Protein AF-A0A8B0SGT8-F1 (afdb_monomer)

pLDDT: mean 82.58, std 19.68, range [41.31, 98.5]

Organism: NCBI:txid111770

Secondary structure (DSSP, 8-state):
-------HHHHHHHHTTSSS------STT--HHHHHHHHHHHHHHHHHHHIIIIIIHHHHHT-GGGGTS-HHHHHHHHHHHHHHHHHHHHHHHTT-HHHHHHHHHHHHHHHHH-

Radius of gyration: 24.86 Å; Cα contacts (8 Å, |Δi|>4): 111; chains: 1; bounding box: 71×37×54 Å

Sequence (114 aa):
MSNPLLTASQNAELAAIRNAGAIRTTDNGIDWRVIHALIPWFSAFVAWLWWAFFLLIPSVFGLHYAGMMPAMNNAAYTMMGLTLCLAATIAAQSQHGVRAIAFTFSVLLLAYWF

Foldseek 3Di:
DDDPPPCVVVVVVVVQPDPDPNPPDVCPPDDVVVVLLCLLVVLLVLLVVLLVPQQVVCLVVVPDCNVVDDNVVSVVLSVVSVVLSVQSVVCSVVSVNVRNNVSSVVSVVSSVVD

Solvent-accessible surface area (backbone atoms only — not comparable to full-atom values): 6160 Å² total; per-residue (Å²): 138,84,73,87,68,72,54,57,63,60,54,56,51,56,70,40,66,77,83,56,87,67,78,79,73,89,49,88,86,60,60,63,67,60,51,62,63,41,50,7,47,54,28,20,52,52,19,47,51,48,33,44,66,51,32,44,48,23,45,77,70,41,38,76,57,37,51,76,46,58,70,70,56,40,50,49,56,32,51,53,34,50,52,31,33,53,52,5,43,55,22,24,76,69,64,35,38,71,54,1,43,52,29,23,52,49,31,50,52,50,41,70,77,77

Structure (mmCIF, N/CA/C/O backbone):
data_AF-A0A8B0SGT8-F1
#
_entry.id   AF-A0A8B0SGT8-F1
#
loop_
_atom_site.group_PDB
_atom_site.id
_atom_site.type_symbol
_atom_site.label_atom_id
_atom_site.label_alt_id
_atom_site.label_comp_id
_atom_site.label_asym_id
_atom_site.label_entity_id
_atom_site.label_seq_id
_atom_site.pdbx_PDB_ins_code
_atom_site.Cartn_x
_atom_site.Cartn_y
_atom_site.Cartn_z
_atom_site.occupancy
_atom_site.B_iso_or_equiv
_atom_site.auth_seq_id
_atom_site.auth_comp_id
_atom_site.auth_asym_id
_atom_site.auth_atom_id
_atom_site.pdbx_PDB_model_num
ATOM 1 N N . MET A 1 1 ? -52.260 29.945 29.772 1.00 45.50 1 MET A N 1
ATOM 2 C CA . MET A 1 1 ? -52.431 29.020 28.632 1.00 45.50 1 MET A CA 1
ATOM 3 C C . MET A 1 1 ? -51.053 28.463 28.307 1.00 45.50 1 MET A C 1
ATOM 5 O O . MET A 1 1 ? -50.204 29.223 27.862 1.00 45.50 1 MET A O 1
ATOM 9 N N . SER A 1 2 ? -50.779 27.218 28.697 1.00 47.22 2 SER A N 1
ATOM 10 C CA . SER A 1 2 ? -49.467 26.567 28.582 1.00 47.22 2 SER A CA 1
ATOM 11 C C . SER A 1 2 ? -49.242 25.995 27.177 1.00 47.22 2 SER A C 1
ATOM 13 O O . SER A 1 2 ? -50.165 25.527 26.518 1.00 47.22 2 SER A O 1
ATOM 15 N N . ASN A 1 3 ? -47.993 26.097 26.731 1.00 42.69 3 ASN A N 1
ATOM 16 C CA . ASN A 1 3 ? -47.484 25.848 25.384 1.00 42.69 3 ASN A CA 1
ATOM 17 C C . ASN A 1 3 ? -47.595 24.349 24.986 1.00 42.69 3 ASN A C 1
ATOM 19 O O . ASN A 1 3 ? -47.166 23.507 25.774 1.00 42.69 3 ASN A O 1
ATOM 23 N N . PRO A 1 4 ? -48.089 23.981 23.786 1.00 49.38 4 PRO A N 1
ATOM 24 C CA . PRO A 1 4 ? -48.230 22.591 23.323 1.00 49.38 4 PRO A CA 1
ATOM 25 C C . PRO A 1 4 ? -46.912 21.937 22.859 1.00 49.38 4 PRO A C 1
ATOM 27 O O . PRO A 1 4 ? -46.931 21.003 22.071 1.00 49.38 4 PRO A O 1
ATOM 30 N N . LEU A 1 5 ? -45.761 22.389 23.357 1.00 48.16 5 LEU A N 1
ATOM 31 C CA . LEU A 1 5 ? -44.537 21.586 23.397 1.00 48.16 5 LEU A CA 1
ATOM 32 C C . LEU A 1 5 ? -44.658 20.712 24.653 1.00 48.16 5 LEU A C 1
ATOM 34 O O . LEU A 1 5 ? -44.061 21.051 25.670 1.00 48.16 5 LEU A O 1
ATOM 38 N N . LEU A 1 6 ? -45.487 19.657 24.721 1.00 47.22 6 LEU A N 1
ATOM 39 C CA . LEU A 1 6 ? -45.177 18.340 24.137 1.00 47.22 6 LEU A CA 1
ATOM 40 C C . LEU A 1 6 ? -43.654 18.169 23.941 1.00 47.22 6 LEU A C 1
ATOM 42 O O . LEU A 1 6 ? -43.200 17.799 22.868 1.00 47.22 6 LEU A O 1
ATOM 46 N N . THR A 1 7 ? -42.768 18.432 24.911 1.00 41.31 7 THR A N 1
ATOM 47 C CA . THR A 1 7 ? -42.558 17.668 26.171 1.00 41.31 7 THR A CA 1
ATOM 48 C C . THR A 1 7 ? -42.653 16.146 26.055 1.00 41.31 7 THR A C 1
ATOM 50 O O . THR A 1 7 ? -42.319 15.446 27.004 1.00 41.31 7 THR A O 1
ATOM 53 N N . ALA A 1 8 ? -42.991 15.592 24.888 1.00 48.78 8 ALA A N 1
ATOM 54 C CA . ALA A 1 8 ? -42.681 14.209 24.577 1.00 48.78 8 ALA A CA 1
ATOM 55 C C . ALA A 1 8 ? -41.156 13.995 24.557 1.00 48.78 8 ALA A C 1
ATOM 57 O O . ALA A 1 8 ? -40.712 12.908 24.903 1.00 48.78 8 ALA A O 1
ATOM 58 N N . SER A 1 9 ? -40.337 15.019 24.263 1.00 47.28 9 SER A N 1
ATOM 59 C CA . SER A 1 9 ? -38.874 14.878 24.366 1.00 47.28 9 SER A CA 1
ATOM 60 C C . SER A 1 9 ? -38.395 14.764 25.819 1.00 47.28 9 SER A C 1
ATOM 62 O O . SER A 1 9 ? -37.560 13.912 26.103 1.00 47.28 9 SER A O 1
ATOM 64 N N . GLN A 1 10 ? -38.973 15.533 26.751 1.00 48.31 10 GLN A N 1
ATOM 65 C CA . GLN A 1 10 ? -38.632 15.452 28.179 1.00 48.31 10 GLN A CA 1
ATOM 66 C C . GLN A 1 10 ? -39.153 14.155 28.820 1.00 48.31 10 GLN A C 1
ATOM 68 O O . GLN A 1 10 ? -38.481 13.573 29.666 1.00 48.31 10 GLN A O 1
ATOM 73 N N . ASN A 1 11 ? -40.308 13.644 28.379 1.00 47.22 11 ASN A N 1
ATOM 74 C CA . ASN A 1 11 ? -40.866 12.387 28.894 1.00 47.22 11 ASN A CA 1
ATOM 75 C C . ASN A 1 11 ? -40.234 11.133 28.254 1.00 47.22 11 ASN A C 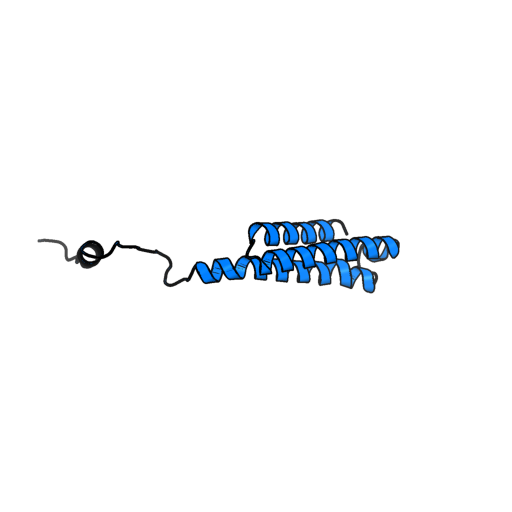1
ATOM 77 O O . ASN A 1 11 ? -40.122 10.107 28.925 1.00 47.22 11 ASN A O 1
ATOM 81 N N . ALA A 1 12 ? -39.749 11.209 27.007 1.00 48.47 12 ALA A N 1
ATOM 82 C CA . ALA A 1 12 ? -38.896 10.175 26.410 1.00 48.47 12 ALA A CA 1
ATOM 83 C C . ALA A 1 12 ? -37.482 10.171 27.025 1.00 48.47 12 ALA A C 1
ATOM 85 O O . ALA A 1 12 ? -36.868 9.115 27.167 1.00 48.47 12 ALA A O 1
ATOM 86 N N . GLU A 1 13 ? -36.979 11.334 27.454 1.00 47.75 13 GLU A N 1
ATOM 87 C CA . GLU A 1 13 ? -35.780 11.447 28.294 1.00 47.75 13 GLU A CA 1
ATOM 88 C C . GLU A 1 13 ? -35.961 10.809 29.669 1.00 47.75 13 GLU A C 1
ATOM 90 O O . GLU A 1 13 ? -35.066 10.113 30.145 1.00 47.75 13 GLU A O 1
ATOM 95 N N . LEU A 1 14 ? -37.129 10.979 30.288 1.00 45.75 14 LEU A N 1
ATOM 96 C CA . LEU A 1 14 ? -37.384 10.446 31.624 1.00 45.75 14 LEU A CA 1
ATOM 97 C C . LEU A 1 14 ? -37.467 8.908 31.651 1.00 45.75 14 LEU A C 1
ATOM 99 O O . LEU A 1 14 ? -37.073 8.289 32.641 1.00 45.75 14 LEU A O 1
ATOM 103 N N . ALA A 1 15 ? -37.910 8.276 30.558 1.00 45.38 15 ALA A N 1
ATOM 104 C CA . ALA A 1 15 ? -37.901 6.818 30.413 1.00 45.38 15 ALA A CA 1
ATOM 105 C C . ALA A 1 15 ? -36.491 6.238 30.178 1.00 45.38 15 ALA A C 1
ATOM 107 O O . ALA A 1 15 ? -36.264 5.058 30.442 1.00 45.38 15 ALA A O 1
ATOM 108 N N . ALA A 1 16 ? -35.529 7.063 29.747 1.00 47.34 16 ALA A N 1
ATOM 109 C CA . ALA A 1 16 ? -34.149 6.647 29.503 1.00 47.34 16 ALA A CA 1
ATOM 110 C C . ALA A 1 16 ? -33.298 6.547 30.787 1.00 47.34 16 ALA A C 1
ATOM 112 O O . ALA A 1 16 ? -32.228 5.952 30.759 1.00 47.34 16 ALA A O 1
ATOM 113 N N . ILE A 1 17 ? -33.745 7.102 31.921 1.00 52.75 17 ILE A N 1
ATOM 114 C CA . ILE A 1 17 ? -32.889 7.264 33.114 1.00 52.75 17 ILE A CA 1
ATOM 115 C C . ILE A 1 17 ? -33.197 6.243 34.224 1.00 52.75 17 ILE A C 1
ATOM 117 O O . ILE A 1 17 ? -32.348 5.993 35.077 1.00 52.75 17 ILE A O 1
ATOM 121 N N . ARG A 1 18 ? -34.380 5.613 34.247 1.00 47.50 18 ARG A N 1
ATOM 122 C CA . ARG A 1 18 ? -34.852 4.957 35.481 1.00 47.50 18 ARG A CA 1
ATOM 123 C C . ARG A 1 18 ? -34.453 3.498 35.725 1.00 47.50 18 ARG A C 1
ATOM 125 O O . ARG A 1 18 ? -34.691 3.077 36.847 1.00 47.50 18 ARG A O 1
ATOM 132 N N . ASN A 1 19 ? -33.865 2.735 34.787 1.00 52.41 19 ASN A N 1
ATOM 133 C CA . ASN A 1 19 ? -33.480 1.328 35.077 1.00 52.41 19 ASN A CA 1
ATOM 134 C C . ASN A 1 19 ? -32.374 0.661 34.228 1.00 52.41 19 ASN A C 1
ATOM 136 O O . ASN A 1 19 ? -32.067 -0.506 34.451 1.00 52.41 19 ASN A O 1
ATOM 140 N N . ALA A 1 20 ? -31.731 1.348 33.291 1.00 47.56 20 ALA A N 1
ATOM 141 C CA . ALA A 1 20 ? -30.525 0.838 32.639 1.00 47.56 20 ALA A CA 1
ATOM 142 C C . ALA A 1 20 ? -29.766 2.045 32.112 1.00 47.56 20 ALA A C 1
ATOM 144 O O . ALA A 1 20 ? -30.380 2.894 31.473 1.00 47.56 20 ALA A O 1
ATOM 145 N N . GLY A 1 21 ? -28.477 2.156 32.440 1.00 44.53 21 GLY A N 1
ATOM 146 C CA . GLY A 1 21 ? -27.650 3.309 32.093 1.00 44.53 21 GLY A CA 1
ATOM 147 C C . GLY A 1 21 ? -27.914 3.768 30.662 1.00 44.53 21 GLY A C 1
ATOM 148 O O . GLY A 1 21 ? -27.697 3.011 29.718 1.00 44.53 21 GLY A O 1
ATOM 149 N N . ALA A 1 22 ? -28.432 4.989 30.524 1.00 46.81 22 ALA A N 1
ATOM 150 C CA . ALA A 1 22 ? -28.682 5.627 29.245 1.00 46.81 22 ALA A CA 1
ATOM 151 C C . ALA A 1 22 ? -27.355 5.801 28.499 1.00 46.81 22 ALA A C 1
ATOM 153 O O . ALA A 1 22 ? -26.687 6.827 28.604 1.00 46.81 22 ALA A O 1
ATOM 154 N N . ILE A 1 23 ? -26.982 4.795 27.714 1.00 53.91 23 ILE A N 1
ATOM 155 C CA . ILE A 1 23 ? -25.976 4.939 26.674 1.00 53.91 23 ILE A CA 1
ATOM 156 C C . ILE A 1 23 ? -26.708 5.543 25.475 1.00 53.91 23 ILE A C 1
ATOM 158 O O . ILE A 1 23 ? -27.185 4.844 24.584 1.00 53.91 23 ILE A O 1
ATOM 162 N N . ARG A 1 24 ? -26.856 6.869 25.477 1.00 52.88 24 ARG A N 1
ATOM 163 C CA . ARG A 1 24 ? -27.205 7.610 24.264 1.00 52.88 24 ARG A CA 1
ATOM 164 C C . ARG A 1 24 ? -25.960 7.668 23.394 1.00 52.88 24 ARG A C 1
ATOM 166 O O . ARG A 1 24 ? -25.159 8.583 23.546 1.00 52.88 24 ARG A O 1
ATOM 173 N N . THR A 1 25 ? -25.781 6.697 22.507 1.00 56.91 25 THR A N 1
ATOM 174 C CA . THR A 1 25 ? -24.863 6.906 21.388 1.00 56.91 25 THR A CA 1
ATOM 175 C C . THR A 1 25 ? -25.635 7.697 20.335 1.00 56.91 25 THR A C 1
ATOM 177 O O . THR A 1 25 ? -26.714 7.310 19.891 1.00 56.91 25 THR A O 1
ATOM 180 N N . THR A 1 26 ? -25.143 8.881 19.994 1.00 59.22 26 THR A N 1
ATOM 181 C CA . THR A 1 26 ? -25.706 9.777 18.972 1.00 59.22 26 THR A CA 1
ATOM 182 C C . THR A 1 26 ? -25.442 9.265 17.551 1.00 59.22 26 THR A C 1
ATOM 184 O O . THR A 1 26 ? -25.442 10.038 16.599 1.00 59.22 26 THR A O 1
ATOM 187 N N . ASP A 1 27 ? -25.182 7.969 17.387 1.00 58.41 27 ASP A N 1
ATOM 188 C CA . ASP A 1 27 ? -24.508 7.434 16.208 1.00 58.41 27 ASP A CA 1
ATOM 189 C C . ASP A 1 27 ? -25.468 7.111 15.056 1.00 58.41 27 ASP A C 1
ATOM 191 O O . ASP A 1 27 ? -25.063 6.453 14.113 1.00 58.41 27 ASP A O 1
ATOM 195 N N . ASN A 1 28 ? -26.740 7.528 15.089 1.00 69.12 28 ASN A N 1
ATOM 196 C CA . ASN A 1 28 ? -27.729 7.244 14.029 1.00 69.12 28 ASN A CA 1
ATOM 197 C C . ASN A 1 28 ? -27.800 5.755 13.595 1.00 69.12 28 ASN A C 1
ATOM 199 O O . ASN A 1 28 ? -28.148 5.455 12.455 1.00 69.12 28 ASN A O 1
ATOM 203 N N . GLY A 1 29 ? -27.466 4.811 14.486 1.00 76.69 29 GLY A N 1
ATOM 204 C CA . GLY A 1 29 ? -27.390 3.377 14.163 1.00 76.69 29 GLY A CA 1
ATOM 205 C C . GLY A 1 29 ? -26.089 2.926 13.481 1.00 76.69 29 GLY A C 1
ATOM 206 O O . GLY A 1 29 ? -26.009 1.787 13.026 1.00 76.69 29 GLY A O 1
ATOM 207 N N . ILE A 1 30 ? -25.071 3.785 13.409 1.00 80.81 30 ILE A N 1
ATOM 208 C CA . ILE A 1 30 ? -23.731 3.459 12.916 1.00 80.81 30 ILE A CA 1
ATOM 209 C C . ILE A 1 30 ? -23.009 2.588 13.946 1.00 80.81 30 ILE A C 1
ATOM 211 O O . ILE A 1 30 ? -22.803 2.986 15.093 1.00 80.81 30 ILE A O 1
ATOM 215 N N . ASP A 1 31 ? -22.566 1.409 13.513 1.00 87.06 31 ASP A N 1
ATOM 216 C CA . ASP A 1 31 ? -21.706 0.550 14.320 1.00 87.06 31 ASP A CA 1
ATOM 217 C C . ASP A 1 31 ? -20.236 0.977 14.183 1.00 87.06 31 ASP A C 1
ATOM 219 O O . ASP A 1 31 ? -19.524 0.610 13.241 1.00 87.06 31 ASP A O 1
ATOM 223 N N . TRP A 1 32 ? -19.758 1.751 15.157 1.00 84.06 32 TRP A N 1
ATOM 224 C CA . TRP A 1 32 ? -18.365 2.197 15.210 1.00 84.06 32 TRP A CA 1
ATOM 225 C C . TRP A 1 32 ? -17.350 1.057 15.294 1.00 84.06 32 TRP A C 1
ATOM 227 O O . TRP A 1 32 ? -16.204 1.250 14.884 1.00 84.06 32 TRP A O 1
ATOM 237 N N . ARG A 1 33 ? -17.736 -0.136 15.770 1.00 89.19 33 ARG A N 1
ATOM 238 C CA . ARG A 1 33 ? -16.835 -1.298 15.808 1.00 89.19 33 ARG A CA 1
ATOM 239 C C . ARG A 1 33 ? -16.516 -1.775 14.401 1.00 89.19 33 ARG A C 1
ATOM 241 O O . ARG A 1 33 ? -15.362 -2.082 14.111 1.00 89.19 33 ARG A O 1
ATOM 248 N N . VAL A 1 34 ? -17.519 -1.777 13.523 1.00 89.25 34 VAL A N 1
ATOM 249 C CA . VAL A 1 34 ? -17.346 -2.119 12.108 1.00 89.25 34 VAL A CA 1
ATOM 250 C C . VAL A 1 34 ? -16.433 -1.100 11.433 1.00 89.25 34 VAL A C 1
ATOM 252 O O . VAL A 1 34 ? -15.479 -1.486 10.764 1.00 89.25 34 VAL A O 1
ATOM 255 N N . ILE A 1 35 ? -16.654 0.198 11.662 1.00 88.62 35 I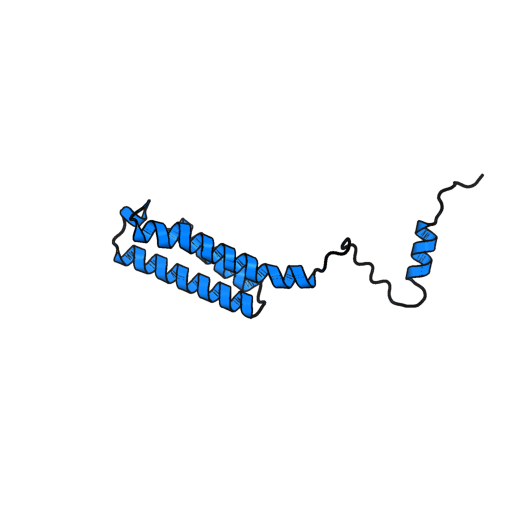LE A N 1
ATOM 256 C CA . ILE A 1 35 ? -15.800 1.248 11.087 1.00 88.62 35 ILE A CA 1
ATOM 257 C C . ILE A 1 35 ? -14.350 1.094 11.558 1.00 88.62 35 ILE A C 1
ATOM 259 O O . ILE A 1 35 ? -13.435 1.086 10.734 1.00 88.62 35 ILE A O 1
ATOM 263 N N . HIS A 1 36 ? -14.132 0.913 12.862 1.00 89.94 36 HIS A N 1
ATOM 264 C CA . HIS A 1 36 ? -12.794 0.692 13.412 1.00 89.94 36 HIS A CA 1
ATOM 265 C C . HIS A 1 36 ? -12.104 -0.530 12.802 1.00 89.94 36 HIS A C 1
ATOM 267 O O . HIS A 1 36 ? -10.898 -0.483 12.563 1.00 89.94 36 HIS A O 1
ATOM 273 N N . ALA A 1 37 ? -12.857 -1.593 12.513 1.00 91.88 37 ALA A N 1
ATOM 274 C CA . ALA A 1 37 ? -12.311 -2.793 11.896 1.00 91.88 37 ALA A CA 1
ATOM 275 C C . ALA A 1 37 ? -11.963 -2.613 10.410 1.00 91.88 37 ALA A C 1
ATOM 277 O O . ALA A 1 37 ? -11.036 -3.253 9.907 1.00 91.88 37 ALA A O 1
ATOM 278 N N . LEU A 1 38 ? -12.678 -1.728 9.710 1.00 95.38 38 LEU A N 1
ATOM 279 C CA . LEU A 1 38 ? -12.488 -1.462 8.284 1.00 95.38 38 LEU A CA 1
ATOM 280 C C . LEU A 1 38 ? -11.358 -0.470 7.994 1.00 95.38 38 LEU A C 1
ATOM 282 O O . LEU A 1 38 ? -10.689 -0.617 6.973 1.00 95.38 38 LEU A O 1
ATOM 286 N N . ILE A 1 39 ? -11.105 0.506 8.873 1.00 94.56 39 ILE A N 1
ATOM 287 C CA . ILE A 1 39 ? -10.059 1.529 8.672 1.00 94.56 39 ILE A CA 1
ATOM 288 C C . ILE A 1 39 ? -8.684 0.919 8.321 1.00 94.56 39 ILE A C 1
ATOM 290 O O . ILE A 1 39 ? -8.092 1.347 7.325 1.00 94.56 39 ILE A O 1
ATOM 294 N N . PRO A 1 40 ? -8.156 -0.081 9.060 1.00 96.06 40 PRO A N 1
ATOM 295 C CA . PRO A 1 40 ? -6.857 -0.669 8.744 1.00 96.06 40 PRO A CA 1
ATOM 296 C C . PRO A 1 40 ? -6.824 -1.324 7.355 1.00 96.06 40 PRO A C 1
ATOM 298 O O . PRO A 1 40 ? -5.849 -1.171 6.621 1.00 96.06 40 PRO A O 1
ATOM 301 N N . TRP A 1 41 ? -7.901 -2.019 6.976 1.00 97.75 41 TRP A N 1
ATOM 302 C CA . TRP A 1 41 ? -8.013 -2.697 5.683 1.00 97.75 41 TRP A CA 1
ATOM 303 C C . TRP A 1 41 ? -8.153 -1.723 4.522 1.00 97.75 41 TRP A C 1
ATOM 305 O O . TRP A 1 41 ? -7.489 -1.894 3.503 1.00 97.75 41 TRP A O 1
ATOM 315 N N . PHE A 1 42 ? -8.960 -0.675 4.690 1.00 97.44 42 PHE A N 1
ATOM 316 C CA . PHE A 1 42 ? -9.066 0.396 3.707 1.00 97.44 42 PHE A CA 1
ATOM 317 C C . PHE A 1 42 ? -7.706 1.064 3.480 1.00 97.44 42 PHE A C 1
ATOM 319 O O . PHE A 1 42 ? -7.292 1.258 2.341 1.00 97.44 42 PHE A O 1
ATOM 326 N N . SER A 1 43 ? -6.966 1.332 4.557 1.00 96.44 43 SER A N 1
ATOM 327 C CA . SER A 1 43 ? -5.613 1.878 4.468 1.00 96.44 43 SER A CA 1
ATOM 328 C C . SER A 1 43 ? -4.669 0.953 3.691 1.00 96.44 43 SER A C 1
ATOM 330 O O . SER A 1 43 ? -4.003 1.401 2.762 1.00 96.44 43 SER A O 1
ATOM 332 N N . ALA A 1 44 ? -4.641 -0.344 4.016 1.00 97.56 44 ALA A N 1
ATOM 333 C CA . ALA A 1 44 ? -3.803 -1.312 3.308 1.00 97.56 44 ALA A CA 1
ATOM 334 C C . ALA A 1 44 ? -4.170 -1.411 1.818 1.00 97.56 44 ALA A C 1
ATOM 336 O O . ALA A 1 44 ? -3.284 -1.431 0.968 1.00 97.56 44 ALA A O 1
ATOM 337 N N . PHE A 1 45 ? -5.464 -1.413 1.489 1.00 98.25 45 PHE A N 1
ATOM 338 C CA . PHE A 1 45 ? -5.938 -1.381 0.106 1.00 98.25 45 PHE A CA 1
ATOM 339 C C . PHE A 1 45 ? -5.417 -0.151 -0.648 1.00 98.25 45 PHE A C 1
ATOM 341 O O . PHE A 1 45 ? -4.877 -0.279 -1.746 1.00 98.25 45 PHE A O 1
ATOM 348 N N . VAL A 1 46 ? -5.504 1.031 -0.035 1.00 97.88 46 VAL A N 1
ATOM 349 C CA . VAL A 1 46 ? -4.966 2.272 -0.603 1.00 97.88 46 VAL A CA 1
ATOM 350 C C . VAL A 1 46 ? -3.448 2.178 -0.805 1.00 97.88 46 VAL A C 1
ATOM 352 O O . VAL A 1 46 ? -2.959 2.586 -1.855 1.00 97.88 46 VAL A O 1
ATOM 355 N N . ALA A 1 47 ? -2.698 1.584 0.131 1.00 98.06 47 ALA A N 1
ATOM 356 C CA . ALA A 1 47 ? -1.257 1.360 -0.026 1.00 98.06 47 ALA A CA 1
ATOM 357 C C . ALA A 1 47 ? -0.933 0.514 -1.270 1.00 98.06 47 ALA A C 1
ATOM 359 O O . ALA A 1 47 ? -0.069 0.887 -2.062 1.00 98.06 47 ALA A O 1
ATOM 360 N N . TRP A 1 48 ? -1.672 -0.579 -1.482 1.00 98.50 48 TRP A N 1
ATOM 361 C CA . TRP A 1 48 ? -1.516 -1.429 -2.664 1.00 98.50 48 TRP A CA 1
ATOM 362 C C . TRP A 1 48 ? -1.831 -0.694 -3.968 1.00 98.50 48 TRP A C 1
ATOM 364 O O . TRP A 1 48 ? -1.106 -0.873 -4.948 1.00 98.50 48 TRP A O 1
ATOM 374 N N . LEU A 1 49 ? -2.863 0.157 -3.985 1.00 98.06 49 LEU A N 1
ATOM 375 C CA . LEU A 1 49 ? -3.162 0.996 -5.147 1.00 98.06 49 LEU A CA 1
ATOM 376 C C . LEU A 1 49 ? -2.006 1.951 -5.460 1.00 98.06 49 LEU A C 1
ATOM 378 O O . LEU A 1 49 ? -1.554 1.996 -6.603 1.00 98.06 49 LEU A O 1
ATOM 382 N N . TRP A 1 50 ? -1.486 2.672 -4.460 1.00 97.00 50 TRP A N 1
ATOM 383 C CA . TRP A 1 50 ? -0.358 3.586 -4.665 1.00 97.00 50 TRP A CA 1
ATOM 384 C C . TRP A 1 50 ? 0.876 2.855 -5.190 1.00 97.00 50 TRP A C 1
ATOM 386 O O . TRP A 1 50 ? 1.479 3.287 -6.171 1.00 97.00 50 TRP A O 1
ATOM 396 N N . TRP A 1 51 ? 1.223 1.716 -4.591 1.00 97.50 51 TRP A N 1
ATOM 397 C CA . TRP A 1 51 ? 2.354 0.919 -5.050 1.00 97.50 51 TRP A CA 1
ATOM 398 C C . TRP A 1 51 ? 2.180 0.436 -6.491 1.00 97.50 51 TRP A C 1
ATOM 400 O O . TRP A 1 51 ? 3.091 0.590 -7.302 1.00 97.50 51 TRP A O 1
ATOM 410 N N . ALA A 1 52 ? 1.011 -0.107 -6.837 1.00 96.94 52 ALA A N 1
ATOM 411 C CA . ALA A 1 52 ? 0.771 -0.624 -8.177 1.00 96.94 52 ALA A CA 1
ATOM 412 C C . ALA A 1 52 ? 0.863 0.486 -9.235 1.00 96.94 52 ALA A C 1
ATOM 414 O O . ALA A 1 52 ? 1.586 0.340 -10.220 1.00 96.94 52 ALA A O 1
ATOM 415 N N . PHE A 1 53 ? 0.162 1.603 -9.020 1.00 95.31 53 PHE A N 1
ATOM 416 C CA . PHE A 1 53 ? 0.029 2.657 -10.026 1.00 95.31 53 PHE A CA 1
ATOM 417 C C . PHE A 1 53 ? 1.238 3.581 -10.137 1.00 95.31 53 PHE A C 1
ATOM 419 O O . PHE A 1 53 ? 1.500 4.076 -11.231 1.00 95.31 53 PHE A O 1
ATOM 426 N N . PHE A 1 54 ? 1.975 3.802 -9.048 1.00 93.81 54 PHE A N 1
ATOM 427 C CA . PHE A 1 54 ? 3.050 4.796 -9.029 1.00 93.81 54 PHE A CA 1
ATOM 428 C C . PHE A 1 54 ? 4.445 4.196 -8.900 1.00 93.81 54 PHE A C 1
ATOM 430 O O . PHE A 1 54 ? 5.397 4.851 -9.295 1.00 93.81 54 PHE A O 1
ATOM 437 N N . LEU A 1 55 ? 4.587 2.953 -8.429 1.00 93.81 55 LEU A N 1
ATOM 438 C CA . LEU A 1 55 ? 5.893 2.292 -8.342 1.00 93.81 55 LEU A CA 1
ATOM 439 C C . LEU A 1 55 ? 6.012 1.164 -9.371 1.00 93.81 55 LEU A C 1
ATOM 441 O O . LEU A 1 55 ? 6.865 1.228 -10.256 1.00 93.81 55 LEU A O 1
ATOM 445 N N . LEU A 1 56 ? 5.135 0.157 -9.310 1.00 95.38 56 LEU A N 1
ATOM 446 C CA . LEU A 1 56 ? 5.254 -1.043 -10.141 1.00 95.38 56 LEU A CA 1
ATOM 447 C C . LEU A 1 56 ? 5.043 -0.746 -11.630 1.00 95.38 56 LEU A C 1
ATOM 449 O O . LEU A 1 56 ? 5.921 -1.031 -12.441 1.00 95.38 56 LEU A O 1
ATOM 453 N N . ILE A 1 57 ? 3.878 -0.204 -11.999 1.00 94.81 57 ILE A N 1
ATOM 454 C CA . ILE A 1 57 ? 3.522 0.034 -13.403 1.00 94.81 57 ILE A CA 1
ATOM 455 C C . ILE A 1 57 ? 4.544 0.976 -14.064 1.00 94.81 57 ILE A C 1
ATOM 457 O O . ILE A 1 57 ? 5.088 0.603 -15.106 1.00 94.81 57 ILE A O 1
ATOM 461 N N . PRO A 1 58 ? 4.909 2.134 -13.477 1.00 93.69 58 PRO A N 1
ATOM 462 C CA . PRO A 1 58 ? 5.915 2.996 -14.086 1.00 93.69 58 PRO A CA 1
ATOM 463 C C . PRO A 1 58 ? 7.283 2.325 -14.224 1.00 93.69 58 PRO A C 1
ATOM 465 O O . PRO A 1 58 ? 7.911 2.475 -15.268 1.00 93.69 58 PRO A O 1
ATOM 468 N N . SER A 1 59 ? 7.707 1.522 -13.242 1.00 93.56 59 SER A N 1
ATOM 469 C CA . SER A 1 59 ? 8.975 0.779 -13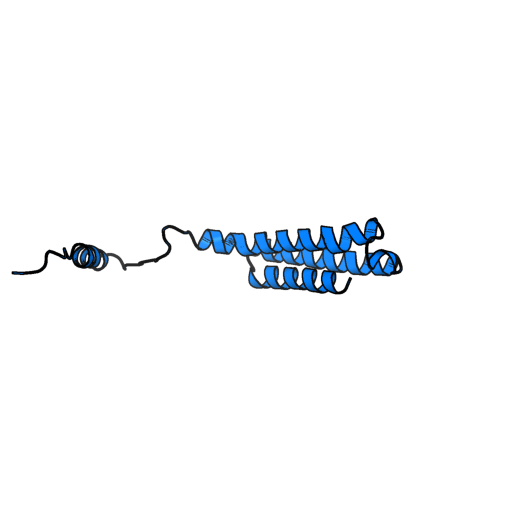.306 1.00 93.56 59 SER A CA 1
ATOM 470 C C . SER A 1 59 ? 9.012 -0.259 -14.423 1.00 93.56 59 SER A C 1
ATOM 472 O O . SER A 1 59 ? 10.027 -0.386 -15.103 1.00 93.56 59 SER A O 1
ATOM 474 N N . VAL A 1 60 ? 7.923 -1.009 -14.614 1.00 92.75 60 VAL A N 1
ATOM 475 C CA . VAL A 1 60 ? 7.848 -2.088 -15.613 1.00 92.75 60 VAL A CA 1
ATOM 476 C C . VAL A 1 60 ? 7.763 -1.531 -17.031 1.00 92.75 60 VAL A C 1
ATOM 478 O O . VAL A 1 60 ? 8.389 -2.068 -17.941 1.00 92.75 60 VAL A O 1
ATOM 481 N N . PHE A 1 61 ? 7.002 -0.453 -17.221 1.00 92.50 61 PHE A N 1
ATOM 482 C CA . PHE A 1 61 ? 6.751 0.127 -18.542 1.00 92.50 61 PHE A CA 1
ATOM 483 C C . PHE A 1 61 ? 7.649 1.328 -18.870 1.00 92.50 61 PHE A C 1
ATOM 485 O O . PHE A 1 61 ? 7.501 1.918 -19.938 1.00 92.50 61 PHE A O 1
ATOM 492 N N . GLY A 1 62 ? 8.570 1.702 -17.976 1.00 87.44 62 GLY A N 1
ATOM 493 C CA . GLY A 1 62 ? 9.469 2.843 -18.168 1.00 87.44 62 GLY A CA 1
ATOM 494 C C . GLY A 1 62 ? 8.736 4.184 -18.268 1.00 87.44 62 GLY A C 1
ATOM 495 O O . GLY A 1 62 ? 9.129 5.042 -19.055 1.00 87.44 62 GLY A O 1
ATOM 496 N N . LEU A 1 63 ? 7.649 4.363 -17.513 1.00 87.75 63 LEU A N 1
ATOM 497 C CA . LEU A 1 63 ? 6.851 5.595 -17.529 1.00 87.75 63 LEU A CA 1
ATOM 498 C C . LEU A 1 63 ? 7.431 6.635 -16.556 1.00 87.75 63 LEU A C 1
ATOM 500 O O . LEU A 1 63 ? 7.989 6.279 -15.522 1.00 87.75 63 LEU A O 1
ATOM 504 N N . HIS A 1 64 ? 7.223 7.925 -16.836 1.00 81.19 64 HIS A N 1
ATOM 505 C CA . HIS A 1 64 ? 7.642 9.044 -15.970 1.00 81.19 64 HIS A CA 1
ATOM 506 C C . HIS A 1 64 ? 9.145 9.011 -15.607 1.00 81.19 64 HIS A C 1
ATOM 508 O O . HIS A 1 64 ? 9.986 8.722 -16.461 1.00 81.19 64 HIS A O 1
ATOM 514 N N . TYR A 1 65 ? 9.493 9.344 -14.359 1.00 73.44 65 TYR A N 1
ATOM 515 C CA . TYR A 1 65 ? 10.861 9.359 -13.838 1.00 73.44 65 TYR A CA 1
ATOM 516 C C . TYR A 1 65 ? 11.519 7.976 -13.847 1.00 73.44 65 TYR A C 1
ATOM 518 O O . TYR A 1 65 ? 12.731 7.887 -14.047 1.00 73.44 65 TYR A O 1
ATOM 526 N N . ALA A 1 66 ? 10.735 6.897 -13.759 1.00 74.56 66 ALA A N 1
ATOM 527 C CA . ALA A 1 66 ? 11.252 5.536 -13.856 1.00 74.56 66 ALA A CA 1
ATOM 528 C C . ALA A 1 66 ? 11.950 5.273 -15.203 1.00 74.56 66 ALA A C 1
ATOM 530 O O . ALA A 1 66 ? 12.932 4.539 -15.255 1.00 74.56 66 ALA A O 1
ATOM 531 N N . GLY A 1 67 ? 11.515 5.914 -16.294 1.00 78.25 67 GLY A N 1
ATOM 532 C CA . GLY A 1 67 ? 12.194 5.820 -17.592 1.00 78.25 67 GLY A CA 1
ATOM 533 C C . GLY A 1 67 ? 13.571 6.502 -17.637 1.00 78.25 67 GLY A C 1
ATOM 534 O O . GLY A 1 67 ? 14.366 6.211 -18.527 1.00 78.25 67 GLY A O 1
ATOM 535 N N . MET A 1 68 ? 13.866 7.399 -16.688 1.00 86.75 68 MET A N 1
ATOM 536 C CA . MET A 1 68 ? 15.124 8.157 -16.613 1.00 86.75 68 MET A CA 1
ATOM 537 C C . MET A 1 68 ? 16.137 7.538 -15.642 1.00 86.75 68 MET A C 1
ATOM 539 O O . MET A 1 68 ? 17.322 7.870 -15.693 1.00 86.75 68 MET A O 1
ATOM 543 N N . MET A 1 69 ? 15.687 6.661 -14.743 1.00 87.50 69 MET A N 1
ATOM 544 C CA . MET A 1 69 ? 16.536 6.024 -13.741 1.00 87.50 69 MET A CA 1
ATOM 545 C C . MET A 1 69 ? 17.055 4.656 -14.213 1.00 87.50 69 MET A C 1
ATOM 547 O O . MET A 1 69 ? 16.391 3.961 -14.986 1.00 87.50 69 MET A O 1
ATOM 551 N N . PRO A 1 70 ? 18.224 4.204 -13.721 1.00 91.94 70 PRO A N 1
ATOM 552 C CA . PRO A 1 70 ? 18.687 2.844 -13.963 1.00 91.94 70 PRO A CA 1
ATOM 553 C C . PRO A 1 70 ? 17.678 1.809 -13.451 1.00 91.94 70 PRO A C 1
ATOM 555 O O . PRO A 1 70 ? 17.141 1.952 -12.352 1.00 91.94 70 PRO A O 1
ATOM 558 N N . ALA A 1 71 ? 17.501 0.710 -14.189 1.00 89.62 71 ALA A N 1
ATOM 559 C CA . ALA A 1 71 ? 16.546 -0.349 -13.841 1.00 89.62 71 ALA A CA 1
ATOM 560 C C . ALA A 1 71 ? 16.737 -0.902 -12.414 1.00 89.62 71 ALA A C 1
ATOM 562 O O . ALA A 1 71 ? 15.767 -1.222 -11.730 1.00 89.62 71 ALA A O 1
ATOM 563 N N . MET A 1 72 ? 17.983 -0.965 -11.934 1.00 92.06 72 MET A N 1
ATOM 564 C CA . MET A 1 72 ? 18.296 -1.401 -10.570 1.00 92.06 72 MET A CA 1
ATOM 565 C C . MET A 1 72 ? 17.760 -0.435 -9.501 1.00 92.06 72 MET A C 1
ATOM 567 O O . MET A 1 72 ? 17.330 -0.881 -8.440 1.00 92.06 72 MET A O 1
ATOM 571 N N . ASN A 1 73 ? 17.731 0.870 -9.789 1.00 91.81 73 ASN A N 1
ATOM 572 C CA . ASN A 1 73 ? 17.151 1.862 -8.889 1.00 91.81 73 ASN A CA 1
ATOM 573 C C . ASN A 1 73 ? 15.625 1.694 -8.830 1.00 91.81 73 ASN A C 1
ATOM 575 O O . ASN A 1 73 ? 15.062 1.573 -7.747 1.00 91.81 73 ASN A O 1
ATOM 579 N N . ASN A 1 74 ? 14.967 1.552 -9.987 1.00 93.00 74 ASN A N 1
ATOM 580 C CA . ASN A 1 74 ? 13.522 1.288 -10.059 1.00 93.00 74 ASN A CA 1
ATOM 581 C C . ASN A 1 74 ? 13.117 0.025 -9.299 1.00 93.00 74 ASN A C 1
ATOM 583 O O . ASN A 1 74 ? 12.126 0.020 -8.564 1.00 93.00 74 ASN A O 1
ATOM 587 N N . ALA A 1 75 ? 13.910 -1.041 -9.436 1.00 93.56 75 ALA A N 1
ATOM 588 C CA . ALA A 1 75 ? 13.701 -2.277 -8.698 1.00 93.56 75 ALA A CA 1
ATOM 589 C C . ALA A 1 75 ? 13.797 -2.052 -7.181 1.00 93.56 75 ALA A C 1
ATOM 591 O O . ALA A 1 75 ? 12.948 -2.549 -6.442 1.00 93.56 75 ALA A O 1
ATOM 592 N N . ALA A 1 76 ? 14.771 -1.265 -6.713 1.00 94.69 76 ALA A N 1
ATOM 593 C CA . ALA A 1 76 ? 14.915 -0.946 -5.295 1.00 94.69 76 ALA A CA 1
ATOM 594 C C . ALA A 1 76 ? 13.686 -0.197 -4.748 1.00 94.69 76 ALA A C 1
ATOM 596 O O . ALA A 1 76 ? 13.084 -0.656 -3.776 1.00 94.69 76 ALA A O 1
ATOM 597 N N . TYR A 1 77 ? 13.250 0.885 -5.404 1.00 94.19 77 TYR A N 1
ATOM 598 C CA . TYR A 1 77 ? 12.055 1.638 -4.996 1.00 94.19 77 TYR A CA 1
ATOM 599 C C . TYR A 1 77 ? 10.787 0.774 -5.020 1.00 94.19 77 TYR A C 1
ATOM 601 O O . TYR A 1 77 ? 10.004 0.782 -4.066 1.00 94.19 77 TYR A O 1
ATOM 609 N N . THR A 1 78 ? 10.615 -0.044 -6.061 1.00 95.81 78 THR A N 1
ATOM 610 C CA . THR A 1 78 ? 9.471 -0.960 -6.170 1.00 95.81 78 THR A CA 1
ATOM 611 C C . THR A 1 78 ? 9.458 -1.983 -5.033 1.00 95.81 78 THR A C 1
ATOM 613 O O . THR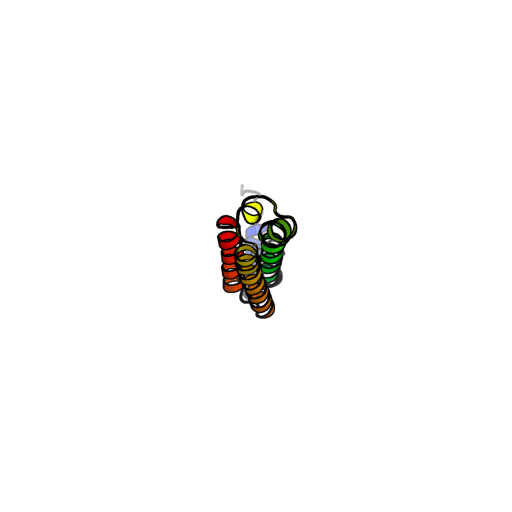 A 1 78 ? 8.409 -2.222 -4.433 1.00 95.81 78 THR A O 1
ATOM 616 N N . MET A 1 79 ? 10.611 -2.557 -4.678 1.00 97.81 79 MET A N 1
ATOM 617 C CA . MET A 1 79 ? 10.724 -3.537 -3.590 1.00 97.81 79 MET A CA 1
ATOM 618 C C . MET A 1 79 ? 10.552 -2.911 -2.201 1.00 97.81 79 MET A C 1
ATOM 620 O O . MET A 1 79 ? 9.937 -3.518 -1.318 1.00 97.81 79 MET A O 1
ATOM 624 N N . MET A 1 80 ? 11.034 -1.682 -1.999 1.00 97.81 80 MET A N 1
ATOM 625 C CA . MET A 1 80 ? 10.774 -0.917 -0.775 1.00 97.81 80 MET A CA 1
ATOM 626 C C . MET A 1 80 ? 9.272 -0.667 -0.604 1.00 97.81 80 MET A C 1
ATOM 628 O O . MET A 1 80 ? 8.714 -0.959 0.454 1.00 97.81 80 MET A O 1
ATOM 632 N N . GLY A 1 81 ? 8.592 -0.216 -1.661 1.00 97.56 81 GLY A N 1
ATOM 633 C CA . GLY A 1 81 ? 7.145 -0.013 -1.637 1.00 97.56 81 GLY A CA 1
ATOM 634 C C . GLY A 1 81 ? 6.361 -1.307 -1.403 1.00 97.56 81 GLY A C 1
ATOM 635 O O . GLY A 1 81 ? 5.401 -1.308 -0.632 1.00 97.56 81 GLY A O 1
ATOM 636 N N . LEU A 1 82 ? 6.807 -2.429 -1.981 1.00 98.12 82 LEU A N 1
ATOM 637 C CA . LEU A 1 82 ? 6.201 -3.743 -1.751 1.00 98.12 82 LEU A CA 1
ATOM 638 C C . LEU A 1 82 ? 6.311 -4.149 -0.276 1.00 98.12 82 LEU A C 1
ATOM 640 O O . LEU A 1 82 ? 5.336 -4.593 0.327 1.00 98.12 82 LEU A O 1
ATOM 644 N N . THR A 1 83 ? 7.483 -3.940 0.326 1.00 98.50 83 THR A N 1
ATOM 645 C CA . THR A 1 83 ? 7.720 -4.226 1.748 1.00 98.50 83 THR A CA 1
ATOM 646 C C . THR A 1 83 ? 6.774 -3.418 2.639 1.00 98.50 83 THR A C 1
ATOM 648 O O . THR A 1 83 ? 6.186 -3.958 3.576 1.00 98.50 83 THR A O 1
ATOM 651 N N . LEU A 1 84 ? 6.559 -2.140 2.316 1.00 98.25 84 LEU A N 1
ATOM 652 C CA . LEU A 1 84 ? 5.619 -1.278 3.033 1.00 98.25 84 LEU A CA 1
ATOM 653 C C . LEU A 1 84 ? 4.155 -1.726 2.861 1.00 98.25 84 LEU A C 1
ATOM 655 O O . LEU A 1 84 ? 3.398 -1.691 3.831 1.00 98.25 84 LEU A O 1
ATOM 659 N N . CYS A 1 85 ? 3.755 -2.208 1.680 1.00 98.44 85 CYS A N 1
ATOM 660 C CA . CYS A 1 85 ? 2.411 -2.759 1.453 1.00 98.44 85 CYS A CA 1
ATOM 661 C C . CYS A 1 85 ? 2.162 -4.034 2.270 1.00 98.44 85 CYS A C 1
ATOM 663 O O . CYS A 1 85 ? 1.099 -4.207 2.876 1.00 98.44 85 CYS A O 1
ATOM 665 N N . LEU A 1 86 ? 3.161 -4.916 2.339 1.00 98.44 86 LEU A N 1
ATOM 666 C CA . LEU A 1 86 ? 3.103 -6.111 3.179 1.00 98.44 86 LEU A CA 1
ATOM 667 C C . LEU A 1 86 ? 3.006 -5.732 4.662 1.00 98.44 86 LEU A C 1
ATOM 669 O O . LEU A 1 86 ? 2.153 -6.262 5.374 1.00 98.44 86 LEU A O 1
ATOM 673 N N . ALA A 1 87 ? 3.793 -4.753 5.117 1.00 98.25 87 ALA A N 1
ATOM 674 C CA . ALA A 1 87 ? 3.718 -4.239 6.483 1.00 98.25 87 ALA A CA 1
ATOM 675 C C . ALA A 1 87 ? 2.343 -3.620 6.806 1.00 98.25 87 ALA A C 1
ATOM 677 O O . ALA A 1 87 ? 1.787 -3.887 7.873 1.00 98.25 87 ALA A O 1
ATOM 678 N N . ALA A 1 88 ? 1.750 -2.862 5.875 1.00 97.88 88 ALA A N 1
ATOM 679 C CA . ALA A 1 88 ? 0.392 -2.331 6.008 1.00 97.88 88 ALA A CA 1
ATOM 680 C C . ALA A 1 88 ? -0.655 -3.452 6.118 1.00 97.88 88 ALA A C 1
ATOM 682 O O . ALA A 1 88 ? -1.563 -3.369 6.944 1.00 97.88 88 ALA A O 1
ATOM 683 N N . THR A 1 89 ? -0.496 -4.529 5.345 1.00 98.31 89 THR A N 1
ATOM 684 C CA . THR A 1 89 ? -1.390 -5.698 5.380 1.00 98.31 89 THR A CA 1
ATOM 685 C C . THR A 1 89 ? -1.301 -6.429 6.723 1.00 98.31 89 THR A C 1
ATOM 687 O O . THR A 1 89 ? -2.327 -6.730 7.329 1.00 98.31 89 THR A O 1
ATOM 690 N N . ILE A 1 90 ? -0.090 -6.646 7.246 1.00 98.25 90 ILE A N 1
ATOM 691 C CA . ILE A 1 90 ? 0.125 -7.248 8.574 1.00 98.25 90 ILE A CA 1
ATOM 692 C C . ILE A 1 90 ? -0.455 -6.346 9.678 1.00 98.25 90 ILE A C 1
ATOM 694 O O . ILE A 1 90 ? -1.105 -6.824 10.612 1.00 98.25 90 ILE A O 1
ATOM 698 N N . ALA A 1 91 ? -0.276 -5.025 9.567 1.00 97.44 91 ALA A N 1
ATOM 699 C CA . ALA A 1 91 ? -0.883 -4.060 10.482 1.00 97.44 91 ALA A CA 1
ATOM 700 C C . ALA A 1 91 ? -2.422 -4.093 10.426 1.00 97.44 91 ALA A C 1
ATOM 702 O O . ALA A 1 91 ? -3.075 -3.966 11.461 1.00 97.44 91 ALA A O 1
ATOM 703 N N . ALA A 1 92 ? -3.008 -4.311 9.245 1.00 97.31 92 ALA A N 1
ATOM 704 C CA . ALA A 1 92 ? -4.451 -4.450 9.081 1.00 97.31 92 ALA A CA 1
ATOM 705 C C . ALA A 1 92 ? -4.998 -5.748 9.690 1.00 97.31 92 ALA A C 1
ATOM 707 O O . ALA A 1 92 ? -5.992 -5.718 10.420 1.00 97.31 92 ALA A O 1
A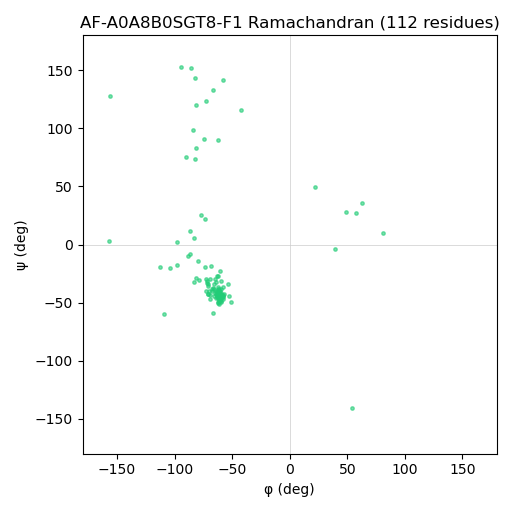TOM 708 N N . GLN A 1 93 ? -4.308 -6.871 9.471 1.00 97.38 93 GLN A N 1
ATOM 709 C CA . GLN A 1 93 ? -4.643 -8.168 10.072 1.00 97.38 93 GLN A CA 1
ATOM 710 C C . GLN A 1 93 ? -4.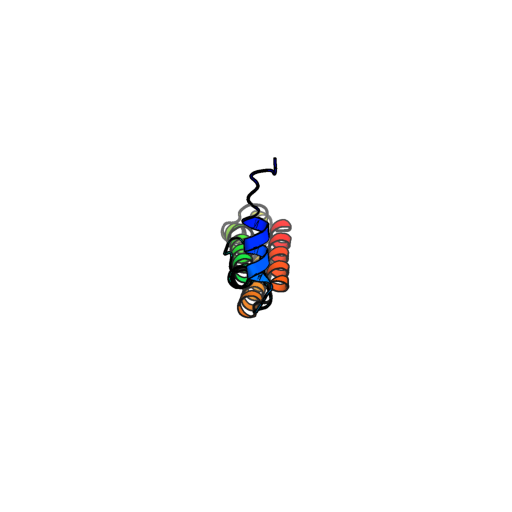616 -8.120 11.603 1.00 97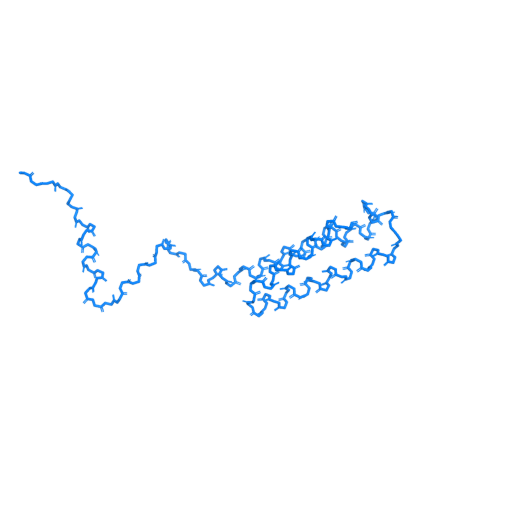.38 93 GLN A C 1
ATOM 712 O O . GLN A 1 93 ? -5.483 -8.689 12.259 1.00 97.38 93 GLN A O 1
ATOM 717 N N . SER A 1 94 ? -3.656 -7.391 12.171 1.00 96.81 94 SER A N 1
ATOM 718 C CA . SER A 1 94 ? -3.527 -7.176 13.618 1.00 96.81 94 SER A CA 1
ATOM 719 C C . SER A 1 94 ? -4.403 -6.040 14.163 1.00 96.81 94 SER A C 1
ATOM 721 O O . SER A 1 94 ? -4.306 -5.709 15.342 1.00 96.81 94 SER A O 1
ATOM 723 N N . GLN A 1 95 ? -5.265 -5.440 13.330 1.00 95.88 95 GLN A N 1
ATOM 724 C CA . GLN A 1 95 ? -6.178 -4.352 13.708 1.00 95.88 95 GLN A CA 1
ATOM 725 C C . GLN A 1 95 ? -5.459 -3.116 14.293 1.00 95.88 95 GLN A C 1
ATOM 727 O O . GLN A 1 95 ? -6.032 -2.320 15.038 1.00 95.88 95 GLN A O 1
ATOM 732 N N . HIS A 1 96 ? -4.198 -2.899 13.908 1.00 95.00 96 HIS A N 1
ATOM 733 C CA . HIS A 1 96 ? -3.407 -1.729 14.282 1.00 95.00 96 HIS A CA 1
ATOM 734 C C . HIS A 1 96 ? -3.583 -0.593 13.261 1.00 95.00 96 HIS A C 1
ATOM 736 O O . HIS A 1 96 ? -2.682 -0.303 12.471 1.00 95.00 96 HIS A O 1
ATOM 742 N N . GLY A 1 97 ? -4.732 0.091 13.306 1.00 91.75 97 GLY A N 1
ATOM 743 C CA . GLY A 1 97 ? -5.095 1.140 12.338 1.00 91.75 97 GLY A CA 1
ATOM 744 C C . GLY A 1 97 ? -4.044 2.239 12.155 1.00 91.75 97 GLY A C 1
ATOM 745 O O . GLY A 1 97 ? -3.686 2.557 11.027 1.00 91.75 97 GLY A O 1
ATOM 746 N N . VAL A 1 98 ? -3.462 2.750 13.246 1.00 96.00 98 VAL A N 1
ATOM 747 C CA . VAL A 1 98 ? -2.416 3.792 13.181 1.00 96.00 98 VAL A CA 1
ATOM 748 C C . VAL A 1 98 ? -1.186 3.322 12.397 1.00 96.00 98 VAL A C 1
ATOM 750 O O . VAL A 1 98 ? -0.632 4.081 11.605 1.00 96.00 98 VAL A O 1
ATOM 753 N N . ARG A 1 99 ? -0.769 2.061 12.572 1.00 96.56 99 ARG A N 1
ATOM 754 C CA . ARG A 1 99 ? 0.383 1.499 11.849 1.00 96.56 99 ARG A CA 1
ATOM 755 C C . ARG A 1 99 ? 0.058 1.281 10.376 1.00 96.56 99 ARG A C 1
ATOM 757 O O . ARG A 1 99 ? 0.876 1.622 9.531 1.00 96.56 99 ARG A O 1
ATOM 764 N N . ALA A 1 100 ? -1.136 0.770 10.068 1.00 96.38 100 ALA A N 1
ATOM 765 C CA . ALA A 1 100 ? -1.587 0.607 8.687 1.00 96.38 100 ALA A CA 1
ATOM 766 C C . ALA A 1 100 ? -1.583 1.954 7.941 1.00 96.38 100 ALA A C 1
ATOM 768 O O . ALA A 1 100 ? -1.042 2.047 6.838 1.00 96.38 100 ALA A O 1
ATOM 769 N N . ILE A 1 101 ? -2.076 3.013 8.593 1.00 96.81 101 ILE A N 1
ATOM 770 C CA . ILE A 1 101 ? -2.052 4.387 8.076 1.00 96.81 101 ILE A CA 1
ATOM 771 C C . ILE A 1 101 ? -0.613 4.874 7.881 1.00 96.81 101 ILE A C 1
ATOM 773 O O . ILE A 1 101 ? -0.273 5.337 6.795 1.00 96.81 101 ILE A O 1
ATOM 777 N N . ALA A 1 102 ? 0.261 4.716 8.878 1.00 98.00 102 ALA A N 1
ATOM 778 C CA . ALA A 1 102 ? 1.661 5.137 8.781 1.00 98.00 102 ALA A CA 1
ATOM 779 C C . ALA A 1 102 ? 2.406 4.463 7.612 1.00 98.00 102 ALA A C 1
ATOM 781 O O . ALA A 1 102 ? 3.113 5.133 6.856 1.00 98.00 102 ALA A O 1
ATOM 782 N N . PHE A 1 103 ? 2.212 3.156 7.415 1.00 98.00 103 PHE A N 1
ATOM 783 C CA . PHE A 1 103 ? 2.788 2.445 6.273 1.00 98.00 103 PHE A CA 1
ATOM 784 C C . PHE A 1 103 ? 2.195 2.914 4.943 1.00 98.00 103 PHE A C 1
ATOM 786 O O . PHE A 1 103 ? 2.934 3.091 3.980 1.00 98.00 103 PHE A O 1
ATOM 793 N N . THR A 1 104 ? 0.894 3.202 4.897 1.00 97.25 104 THR A N 1
ATOM 794 C CA . THR A 1 104 ? 0.234 3.743 3.697 1.00 97.25 104 THR A CA 1
ATOM 795 C C . THR A 1 104 ? 0.799 5.112 3.313 1.00 97.25 104 THR A C 1
ATOM 797 O O . THR A 1 104 ? 1.140 5.332 2.153 1.00 97.25 104 THR A O 1
ATOM 800 N N . PHE A 1 105 ? 0.989 6.010 4.285 1.00 97.31 105 PHE A N 1
ATOM 801 C CA . PHE A 1 105 ? 1.649 7.300 4.057 1.00 97.31 105 PHE A CA 1
ATOM 802 C C . PHE A 1 105 ? 3.111 7.145 3.640 1.00 97.31 105 PHE A C 1
ATOM 804 O O . PHE A 1 105 ? 3.605 7.935 2.843 1.00 97.31 105 PHE A O 1
ATOM 811 N N . SER A 1 106 ? 3.795 6.114 4.134 1.00 97.69 106 SER A N 1
ATOM 812 C CA . SER A 1 106 ? 5.166 5.812 3.722 1.00 97.69 106 SER A CA 1
ATOM 813 C C . SER A 1 106 ? 5.228 5.352 2.262 1.00 97.69 106 SER A C 1
ATOM 815 O O . SER A 1 106 ? 6.136 5.765 1.547 1.00 97.69 106 SER A O 1
ATOM 817 N N . VAL A 1 107 ? 4.250 4.565 1.786 1.00 97.31 107 VAL A N 1
ATOM 818 C CA . VAL A 1 107 ? 4.123 4.222 0.355 1.00 97.31 107 VAL A CA 1
ATOM 819 C C . VAL A 1 107 ? 3.855 5.471 -0.476 1.00 97.31 107 VAL A C 1
ATOM 821 O O . VAL A 1 107 ? 4.510 5.659 -1.495 1.00 97.31 107 VAL A O 1
ATOM 824 N N . LEU A 1 108 ? 2.943 6.342 -0.034 1.00 95.31 108 LEU A N 1
ATOM 825 C CA . LEU A 1 108 ? 2.654 7.603 -0.722 1.00 95.31 108 LEU A CA 1
ATOM 826 C C . LEU A 1 108 ? 3.899 8.495 -0.817 1.00 95.31 108 LEU A C 1
ATOM 828 O O . LEU A 1 108 ? 4.191 9.030 -1.881 1.00 95.31 108 LEU A O 1
ATOM 832 N N . LEU A 1 109 ? 4.643 8.640 0.282 1.00 95.94 109 LEU A N 1
ATOM 833 C CA . LEU A 1 109 ? 5.871 9.427 0.307 1.00 95.94 109 LEU A CA 1
ATOM 834 C C . LEU A 1 109 ? 6.908 8.830 -0.646 1.00 95.94 109 LEU A C 1
ATOM 836 O O . LEU A 1 109 ? 7.493 9.557 -1.437 1.00 95.94 109 LEU A O 1
ATOM 840 N N . LEU A 1 110 ? 7.101 7.511 -0.613 1.00 94.31 110 LEU A N 1
ATOM 841 C CA . LEU A 1 110 ? 8.018 6.833 -1.522 1.00 94.31 110 LEU A CA 1
ATOM 842 C C . LEU A 1 110 ? 7.616 7.035 -2.989 1.00 94.31 110 LEU A C 1
ATOM 844 O O . LEU A 1 110 ? 8.476 7.335 -3.806 1.00 94.31 110 LEU A O 1
ATOM 848 N N . ALA A 1 111 ? 6.323 6.921 -3.299 1.00 91.81 111 ALA A N 1
ATOM 849 C CA . ALA A 1 111 ? 5.770 7.143 -4.632 1.00 91.81 111 ALA A CA 1
ATOM 850 C C . ALA A 1 111 ? 5.903 8.596 -5.111 1.00 91.81 111 ALA A C 1
ATOM 852 O O . ALA A 1 111 ? 6.005 8.827 -6.306 1.00 91.81 111 ALA A O 1
ATOM 853 N N . TYR A 1 112 ? 5.908 9.573 -4.201 1.00 89.56 112 TYR A N 1
ATOM 854 C CA . TYR A 1 112 ? 6.138 10.979 -4.544 1.00 89.56 112 TYR A CA 1
ATOM 855 C C . TYR A 1 112 ? 7.596 11.265 -4.931 1.00 89.56 112 TYR A C 1
ATOM 857 O O . TYR A 1 112 ? 7.860 12.138 -5.753 1.00 89.56 112 TYR A O 1
ATOM 865 N N . TRP A 1 113 ? 8.542 10.553 -4.315 1.00 82.31 113 TRP A 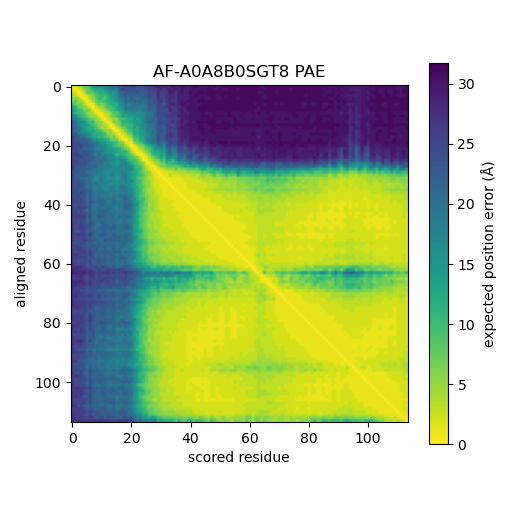N 1
ATOM 866 C CA . TRP A 1 113 ? 9.977 10.699 -4.581 1.00 82.31 113 TRP A CA 1
ATOM 867 C C . TRP A 1 113 ? 10.483 9.836 -5.742 1.00 82.31 113 TRP A C 1
ATOM 869 O O . TRP A 1 113 ? 11.654 9.962 -6.108 1.00 82.31 113 TRP A O 1
ATOM 879 N N . PHE A 1 114 ? 9.635 8.952 -6.266 1.00 80.62 114 PHE A N 1
ATOM 880 C CA . PHE A 1 114 ? 9.944 8.035 -7.355 1.00 80.62 114 PHE A CA 1
ATOM 881 C C . PHE A 1 114 ? 9.580 8.629 -8.717 1.00 80.62 114 PHE A C 1
ATOM 883 O O . PHE A 1 114 ? 10.437 8.535 -9.622 1.00 80.62 114 PHE A O 1
#

Mean predicted al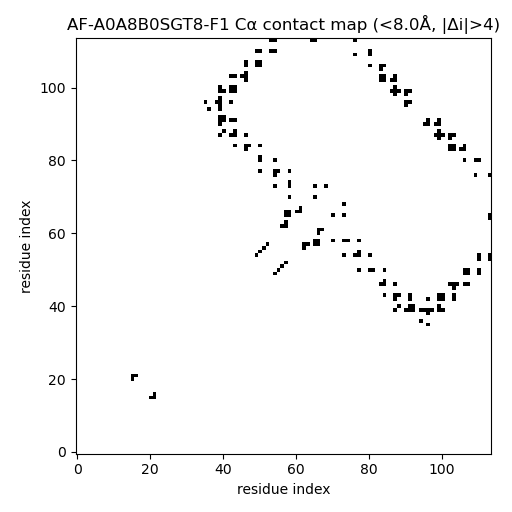igned error: 11.45 Å